Protein AF-A0A7V7UT09-F1 (afdb_monomer_lite)

Radius of gyration: 18.55 Å; chains: 1; bounding box: 39×29×49 Å

pLDDT: mean 81.2, std 7.51, range [49.78, 89.38]

Secondary structure (DSSP, 8-state):
--HHHHHHHHHHHHHHHHHHHHHHHHHHHHHHHHHHHHHHS-HHHHHHHHHHHHHHHIIIIIHHHHHHHHHHHHHHHTT--

Sequence (81 aa):
MGTWGNMIVTEINSAKTYLLLIFVAIGTVSIVIHGIKYKSGTDDEKLDAKKAIRGSVLWFMGLPFALWLATYLYTKASGIA

Foldseek 3Di:
DDPVVVVVVVVVVVVVVVVLVVLVVVLVVQLVVLVVQLVPDDPVSVVVSVVSNVVSCCVSPVVVVVVVVVVVVVCVVVVVD

Organism: NCBI:txid1071718

Structure (mmCIF, N/CA/C/O backbone):
data_AF-A0A7V7UT09-F1
#
_entry.id  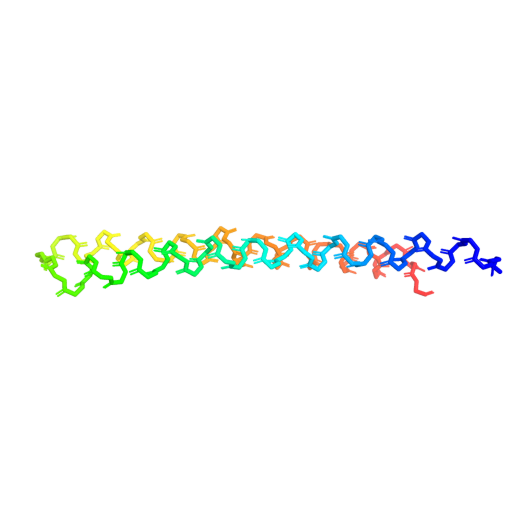 AF-A0A7V7UT09-F1
#
loop_
_atom_site.group_PDB
_atom_site.id
_atom_site.type_symbol
_atom_site.label_atom_id
_atom_site.label_alt_id
_atom_site.label_comp_id
_atom_site.label_asym_id
_atom_site.label_entity_id
_atom_site.label_seq_id
_atom_site.pdbx_PDB_ins_code
_atom_site.Cartn_x
_atom_site.Cartn_y
_atom_site.Cartn_z
_atom_site.occupancy
_atom_site.B_iso_or_equiv
_atom_site.auth_seq_id
_atom_site.auth_comp_id
_atom_site.auth_asym_id
_atom_site.auth_atom_id
_atom_site.pdbx_PDB_model_num
ATOM 1 N N . MET A 1 1 ? 19.028 -12.905 -27.242 1.00 53.62 1 MET A N 1
ATOM 2 C CA . MET A 1 1 ? 19.186 -12.507 -25.825 1.00 53.62 1 MET A CA 1
ATOM 3 C C . MET A 1 1 ? 19.545 -13.763 -25.046 1.00 53.62 1 MET A C 1
ATOM 5 O O . MET A 1 1 ? 18.763 -14.701 -25.062 1.00 53.62 1 MET A O 1
ATOM 9 N N . GLY A 1 2 ? 20.774 -13.856 -24.529 1.00 63.06 2 GLY A N 1
ATOM 10 C CA . GLY A 1 2 ? 21.289 -15.085 -23.911 1.00 63.06 2 GLY A CA 1
ATOM 11 C C . GLY A 1 2 ? 20.593 -15.426 -22.592 1.00 63.06 2 GLY A C 1
ATOM 12 O O . GLY A 1 2 ? 19.988 -14.558 -21.968 1.00 63.06 2 GLY A O 1
ATOM 13 N N . THR A 1 3 ? 20.721 -16.678 -22.154 1.00 72.88 3 THR A N 1
ATOM 14 C CA . THR A 1 3 ? 20.141 -17.262 -20.926 1.00 72.88 3 THR A CA 1
ATOM 15 C C . THR A 1 3 ? 20.301 -16.368 -19.686 1.00 72.88 3 THR A C 1
ATOM 17 O O . THR A 1 3 ? 19.396 -16.267 -18.862 1.00 72.88 3 THR A O 1
ATOM 20 N N . TRP A 1 4 ? 21.413 -15.633 -19.606 1.00 72.31 4 TRP A N 1
ATOM 21 C CA . TRP A 1 4 ? 21.710 -14.648 -18.563 1.00 72.31 4 TRP A CA 1
ATOM 22 C C . TRP A 1 4 ? 20.774 -13.432 -18.543 1.00 72.31 4 TRP A C 1
ATOM 24 O O . TRP A 1 4 ? 20.373 -12.990 -17.470 1.00 72.31 4 TRP A O 1
ATOM 34 N N . GLY A 1 5 ? 20.376 -12.912 -19.708 1.00 74.81 5 GLY A N 1
ATOM 35 C CA . GLY A 1 5 ? 19.443 -11.784 -19.795 1.00 74.81 5 GLY A CA 1
ATOM 36 C C . GLY A 1 5 ? 18.049 -12.146 -19.281 1.00 74.81 5 GLY A C 1
ATOM 37 O O . GLY A 1 5 ? 17.429 -11.361 -18.569 1.00 74.81 5 GLY A O 1
ATOM 38 N N . ASN A 1 6 ? 17.592 -13.370 -19.559 1.00 77.44 6 ASN A N 1
ATOM 39 C CA . ASN A 1 6 ? 16.301 -13.860 -19.072 1.00 77.44 6 ASN A CA 1
ATOM 40 C C . ASN A 1 6 ? 16.296 -14.092 -17.552 1.00 77.44 6 ASN A C 1
ATOM 42 O O . ASN A 1 6 ? 15.297 -13.783 -16.902 1.00 77.44 6 ASN A O 1
ATOM 46 N N . MET A 1 7 ? 17.401 -14.570 -16.962 1.00 77.75 7 MET A N 1
ATOM 47 C CA . MET A 1 7 ? 17.511 -14.690 -15.499 1.00 77.75 7 MET A CA 1
ATOM 48 C C . MET A 1 7 ? 17.418 -13.328 -14.807 1.00 77.75 7 MET A C 1
ATOM 50 O O . MET A 1 7 ? 16.629 -13.174 -13.882 1.00 77.75 7 MET A O 1
ATOM 54 N N . ILE A 1 8 ? 18.149 -12.317 -15.289 1.00 78.50 8 ILE A N 1
ATOM 55 C CA . ILE A 1 8 ? 18.148 -10.974 -14.681 1.00 78.50 8 ILE A CA 1
ATOM 56 C C . ILE A 1 8 ? 16.743 -10.356 -14.700 1.00 78.50 8 ILE A C 1
ATOM 58 O O . ILE A 1 8 ? 16.287 -9.818 -13.694 1.00 78.50 8 ILE A O 1
ATOM 62 N N . VAL A 1 9 ? 16.026 -10.462 -15.823 1.00 82.06 9 VAL A N 1
ATOM 63 C CA . VAL A 1 9 ? 14.647 -9.956 -15.929 1.00 82.06 9 VAL A CA 1
ATOM 64 C C . VAL A 1 9 ? 13.708 -10.689 -14.967 1.00 82.06 9 VAL A C 1
ATOM 66 O O . VAL A 1 9 ? 12.847 -10.060 -14.349 1.00 82.06 9 VAL A O 1
ATOM 69 N N . THR A 1 10 ? 13.889 -11.999 -14.803 1.00 81.69 10 THR A N 1
ATOM 70 C CA . THR A 1 10 ? 13.080 -12.815 -13.888 1.00 81.69 10 THR A CA 1
ATOM 71 C C . THR A 1 10 ? 13.308 -12.410 -12.433 1.00 81.69 10 THR A C 1
ATOM 73 O O . THR A 1 10 ? 12.341 -12.157 -11.719 1.00 81.69 10 THR A O 1
ATOM 76 N N . GLU A 1 11 ? 14.563 -12.249 -12.012 1.00 85.56 11 GLU A N 1
ATOM 77 C CA . GLU A 1 11 ? 14.906 -11.800 -10.655 1.00 85.56 11 GLU A CA 1
ATOM 78 C C . GLU A 1 11 ? 14.376 -10.390 -10.359 1.00 85.56 11 GLU A C 1
ATOM 80 O O . GLU A 1 11 ? 13.806 -10.142 -9.296 1.00 85.56 11 GLU A O 1
ATOM 85 N N . ILE A 1 12 ? 14.465 -9.467 -11.325 1.00 83.69 12 ILE A N 1
ATOM 86 C CA . ILE A 1 12 ? 13.897 -8.116 -11.192 1.00 83.69 12 ILE A CA 1
ATOM 87 C C . ILE A 1 12 ? 12.374 -8.173 -11.028 1.00 83.69 12 ILE A C 1
ATOM 89 O O . ILE A 1 12 ? 11.810 -7.448 -10.205 1.00 83.69 12 ILE A O 1
ATOM 93 N N . ASN A 1 13 ? 11.688 -9.018 -11.798 1.00 81.31 13 ASN A N 1
ATOM 94 C CA . ASN A 1 13 ? 10.238 -9.169 -11.691 1.00 81.31 13 ASN A CA 1
ATOM 95 C C . ASN A 1 13 ? 9.829 -9.809 -10.358 1.00 81.31 13 ASN A C 1
ATOM 97 O O . ASN A 1 13 ? 8.873 -9.345 -9.733 1.00 81.31 13 ASN A O 1
ATOM 101 N N . SER A 1 14 ? 10.580 -10.797 -9.872 1.00 82.31 14 SER A N 1
ATOM 102 C CA . SER A 1 14 ? 10.390 -11.372 -8.537 1.00 82.31 14 SER A CA 1
ATOM 103 C C . SER A 1 14 ? 10.574 -10.320 -7.441 1.00 82.31 14 SER A C 1
ATOM 105 O O . SER A 1 14 ? 9.702 -10.169 -6.586 1.00 82.31 14 SER A O 1
ATOM 107 N N . ALA A 1 15 ? 11.642 -9.520 -7.500 1.00 81.94 15 ALA A N 1
ATOM 108 C CA . ALA A 1 15 ? 11.898 -8.448 -6.538 1.00 81.94 15 ALA A CA 1
ATOM 109 C C . ALA A 1 15 ? 10.774 -7.396 -6.513 1.00 81.94 15 ALA A C 1
ATOM 111 O O . ALA A 1 15 ? 10.348 -6.973 -5.436 1.00 81.94 15 ALA A O 1
ATOM 112 N N . LYS A 1 16 ? 10.237 -7.013 -7.682 1.00 79.00 16 LYS A N 1
ATOM 113 C CA . LYS A 1 16 ? 9.068 -6.119 -7.783 1.00 79.00 16 LYS A CA 1
ATOM 114 C C . LYS A 1 16 ? 7.835 -6.715 -7.103 1.00 79.00 16 LYS A C 1
ATOM 116 O O . LYS A 1 16 ? 7.160 -6.013 -6.353 1.00 79.00 16 LYS A O 1
ATOM 121 N N . THR A 1 17 ? 7.561 -7.998 -7.334 1.00 81.62 17 THR A N 1
ATOM 122 C CA . THR A 1 17 ? 6.432 -8.705 -6.712 1.00 81.62 17 THR A CA 1
ATOM 123 C C . THR A 1 17 ? 6.564 -8.743 -5.191 1.00 81.62 17 THR A C 1
ATOM 125 O O . THR A 1 17 ? 5.604 -8.426 -4.490 1.00 81.62 17 THR A O 1
ATOM 128 N N . TYR A 1 18 ? 7.753 -9.054 -4.667 1.00 82.94 18 TYR A N 1
ATOM 129 C CA . TYR A 1 18 ? 7.998 -9.050 -3.222 1.00 82.94 18 TYR A CA 1
ATOM 130 C C . TYR A 1 18 ? 7.845 -7.657 -2.606 1.00 82.94 18 TYR A C 1
ATOM 132 O O . TYR A 1 18 ? 7.215 -7.521 -1.558 1.00 82.94 18 TYR A O 1
ATOM 140 N N . LEU A 1 19 ? 8.346 -6.612 -3.269 1.00 83.44 19 LEU A N 1
ATOM 141 C CA . LEU A 1 19 ? 8.153 -5.228 -2.828 1.00 83.44 19 LEU A CA 1
ATOM 142 C C . LEU A 1 19 ? 6.668 -4.862 -2.738 1.00 83.44 19 LEU A C 1
ATOM 144 O O . LEU A 1 19 ? 6.227 -4.343 -1.714 1.00 83.44 19 LEU A O 1
ATOM 148 N N . LEU A 1 20 ? 5.882 -5.173 -3.772 1.00 82.00 20 LEU A N 1
ATOM 149 C CA . LEU A 1 20 ? 4.438 -4.918 -3.775 1.00 82.00 20 LEU A CA 1
ATOM 150 C C . LEU A 1 20 ? 3.719 -5.680 -2.655 1.00 82.00 20 LEU A C 1
ATOM 152 O O . LEU A 1 20 ? 2.877 -5.103 -1.970 1.00 82.00 20 LEU A O 1
ATOM 156 N N . LEU A 1 21 ? 4.088 -6.941 -2.424 1.00 82.94 21 LEU A N 1
ATOM 157 C CA . LEU A 1 21 ? 3.559 -7.746 -1.321 1.00 82.94 21 LEU A CA 1
ATOM 158 C C . LEU A 1 21 ? 3.827 -7.108 0.046 1.00 82.94 21 LEU A C 1
ATOM 160 O O . LEU A 1 21 ? 2.930 -7.090 0.886 1.00 82.94 21 LEU A O 1
ATOM 164 N N . ILE A 1 22 ? 5.018 -6.543 0.262 1.00 86.00 22 ILE A N 1
ATOM 165 C CA . ILE A 1 22 ? 5.359 -5.845 1.511 1.00 86.00 22 ILE A CA 1
ATOM 166 C C . ILE A 1 22 ? 4.475 -4.606 1.700 1.00 86.00 22 ILE A C 1
ATOM 168 O O . ILE A 1 22 ? 3.910 -4.422 2.779 1.00 86.00 22 ILE A O 1
ATOM 172 N N . PHE A 1 23 ? 4.300 -3.780 0.663 1.00 83.00 23 PHE A N 1
ATOM 173 C CA . PHE A 1 23 ? 3.423 -2.604 0.741 1.00 83.00 23 PHE A CA 1
ATOM 174 C C . PHE A 1 23 ? 1.974 -2.988 1.049 1.00 83.00 23 PHE A C 1
ATOM 176 O O . PHE A 1 23 ? 1.347 -2.370 1.912 1.00 83.00 23 PHE A O 1
ATOM 183 N N . VAL A 1 24 ? 1.460 -4.035 0.397 1.00 83.81 24 VAL A N 1
ATOM 184 C CA . VAL A 1 24 ? 0.114 -4.556 0.660 1.00 83.81 24 VAL A CA 1
ATOM 185 C C . VAL A 1 24 ? 0.008 -5.072 2.092 1.00 83.81 24 VAL A C 1
ATOM 187 O O . VAL A 1 24 ? -0.924 -4.689 2.790 1.00 83.81 24 VAL A O 1
ATOM 190 N N . ALA A 1 25 ? 0.973 -5.861 2.572 1.00 86.19 25 ALA A N 1
ATOM 191 C CA . ALA A 1 25 ? 0.961 -6.400 3.930 1.00 86.19 25 ALA A CA 1
ATOM 192 C C . ALA A 1 25 ? 0.945 -5.289 4.996 1.00 86.19 25 ALA A C 1
ATOM 194 O O . ALA A 1 25 ? 0.115 -5.319 5.907 1.00 86.19 25 ALA A O 1
ATOM 195 N N . ILE A 1 26 ? 1.800 -4.269 4.856 1.00 87.88 26 ILE A N 1
ATOM 196 C CA . ILE A 1 26 ? 1.835 -3.117 5.773 1.00 87.88 26 ILE A CA 1
ATOM 197 C C . ILE A 1 26 ? 0.517 -2.332 5.707 1.00 87.88 26 ILE A C 1
ATOM 199 O O . ILE A 1 26 ? -0.036 -1.953 6.746 1.00 87.88 26 ILE A O 1
ATOM 203 N N . GLY A 1 27 ? -0.014 -2.123 4.499 1.00 86.19 27 GLY A N 1
ATOM 204 C CA . GLY A 1 27 ? -1.301 -1.468 4.284 1.00 86.19 27 GLY A CA 1
ATOM 205 C C . GLY A 1 27 ? -2.450 -2.211 4.961 1.00 86.19 27 GLY A C 1
ATOM 206 O O . GLY A 1 27 ? -3.221 -1.602 5.703 1.00 86.19 27 GLY A O 1
ATOM 207 N N . THR A 1 28 ? -2.531 -3.531 4.782 1.00 85.81 28 THR A N 1
ATOM 208 C CA . THR A 1 28 ? -3.544 -4.386 5.411 1.00 85.81 28 THR A CA 1
ATOM 209 C C . THR A 1 28 ? -3.455 -4.327 6.931 1.00 85.81 28 THR A C 1
ATOM 211 O O . THR A 1 28 ? -4.472 -4.091 7.580 1.00 85.81 28 THR A O 1
ATOM 214 N N . VAL A 1 29 ? -2.259 -4.466 7.513 1.00 89.38 29 VAL A N 1
ATOM 215 C CA . VAL A 1 29 ? -2.074 -4.380 8.973 1.00 89.38 29 VAL A CA 1
ATOM 216 C C . VAL A 1 29 ? -2.511 -3.011 9.501 1.00 89.38 29 VAL A C 1
ATOM 218 O O . VAL A 1 29 ? -3.265 -2.945 10.474 1.00 89.38 29 VAL A O 1
ATOM 221 N N . SER A 1 30 ? -2.124 -1.919 8.833 1.00 87.62 30 SER A N 1
ATOM 222 C CA . SER A 1 30 ? -2.571 -0.571 9.211 1.00 87.62 30 SER A CA 1
ATOM 223 C C . SER A 1 30 ? -4.091 -0.437 9.166 1.00 87.62 30 SER A C 1
ATOM 225 O O . SER A 1 30 ? -4.685 0.085 10.109 1.00 87.62 30 SER A O 1
ATOM 227 N N . ILE A 1 31 ? -4.743 -0.922 8.108 1.00 87.56 31 ILE A N 1
ATOM 228 C CA . ILE A 1 31 ? -6.205 -0.855 7.977 1.00 87.56 31 ILE A CA 1
ATOM 229 C C . ILE A 1 31 ? -6.885 -1.664 9.085 1.00 87.56 31 ILE A C 1
ATOM 231 O O . ILE A 1 31 ? -7.851 -1.180 9.668 1.00 87.56 31 ILE A O 1
ATOM 235 N N . VAL A 1 32 ? -6.373 -2.851 9.421 1.00 89.06 32 VAL A N 1
ATOM 236 C CA . VAL A 1 32 ? -6.924 -3.693 10.496 1.00 89.06 32 VAL A CA 1
ATOM 237 C C . VAL A 1 32 ? -6.816 -3.000 11.855 1.00 89.06 32 VAL A C 1
ATOM 239 O O . VAL A 1 32 ? -7.809 -2.939 12.577 1.00 89.06 32 VAL A O 1
ATOM 242 N N . ILE A 1 33 ? -5.660 -2.415 12.190 1.00 88.56 33 ILE A N 1
ATOM 243 C CA . ILE A 1 33 ? -5.466 -1.689 13.459 1.00 88.56 33 ILE A CA 1
ATOM 244 C C . ILE A 1 33 ? -6.468 -0.533 13.583 1.00 88.56 33 ILE A C 1
ATOM 246 O O . ILE A 1 33 ? -7.132 -0.384 14.612 1.00 88.56 33 ILE A O 1
ATOM 250 N N . HIS A 1 34 ? -6.617 0.272 12.529 1.00 87.00 34 HIS A N 1
ATOM 251 C CA . HIS A 1 34 ? -7.574 1.378 12.534 1.00 87.00 34 HIS A CA 1
ATOM 252 C C . HIS A 1 34 ? -9.028 0.890 12.483 1.00 87.00 34 HIS A C 1
ATOM 254 O O . HIS A 1 34 ? -9.894 1.508 13.092 1.00 87.00 34 HIS A O 1
ATOM 260 N N . GLY A 1 35 ? -9.308 -0.239 11.830 1.00 84.25 35 GLY A N 1
ATOM 261 C CA . GLY A 1 35 ? -10.628 -0.871 11.815 1.00 84.25 35 GLY A CA 1
ATOM 262 C C . GLY A 1 35 ? -11.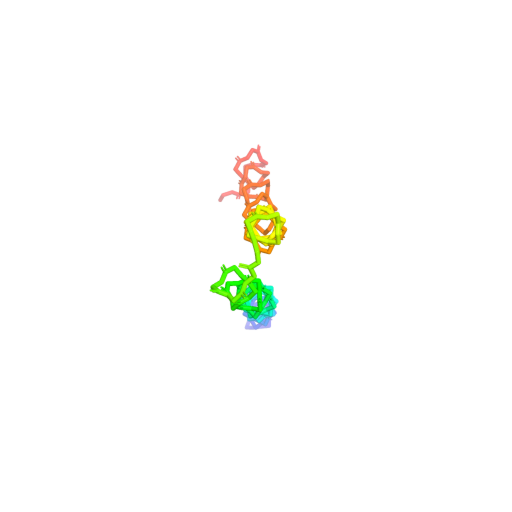059 -1.369 13.196 1.00 84.25 35 GLY A C 1
ATOM 263 O O . GLY A 1 35 ? -12.217 -1.199 13.578 1.00 84.25 35 GLY A O 1
ATOM 264 N N . ILE A 1 36 ? -10.124 -1.909 13.985 1.00 87.50 36 ILE A N 1
ATOM 265 C CA . ILE A 1 36 ? -10.370 -2.268 15.388 1.00 87.50 36 ILE A CA 1
ATOM 266 C C . ILE A 1 36 ? -10.685 -1.006 16.202 1.00 87.50 36 ILE A C 1
ATOM 268 O O . ILE A 1 36 ? -11.716 -0.975 16.872 1.00 87.50 36 ILE A O 1
ATOM 272 N N . LYS A 1 37 ? -9.873 0.057 16.073 1.00 82.62 37 LYS A N 1
ATOM 273 C CA . LYS A 1 37 ? -10.130 1.351 16.736 1.00 82.62 37 LYS A CA 1
ATOM 274 C C . LYS A 1 37 ? -11.478 1.959 16.346 1.00 82.62 37 LYS A C 1
ATOM 276 O O . LYS A 1 37 ? -12.180 2.482 17.201 1.00 82.62 37 LYS A O 1
ATOM 281 N N . TYR A 1 38 ? -11.877 1.837 15.082 1.00 84.00 38 TYR A N 1
ATOM 282 C CA . TYR A 1 38 ? -13.188 2.278 14.609 1.00 84.00 38 TYR A CA 1
ATOM 283 C C . TYR A 1 38 ? -14.336 1.516 15.290 1.00 84.00 38 TYR A C 1
ATOM 285 O O . TYR A 1 38 ? -15.382 2.083 15.591 1.00 84.00 38 TYR A O 1
ATOM 293 N N . LYS A 1 39 ? -14.164 0.219 15.562 1.00 83.81 39 LYS A N 1
ATOM 294 C CA . LYS A 1 39 ? -15.206 -0.579 16.218 1.00 83.81 39 LYS A CA 1
ATOM 295 C C . LYS A 1 39 ? -15.328 -0.273 17.716 1.00 83.81 39 LYS A C 1
ATOM 297 O O . LYS A 1 39 ? -16.429 -0.363 18.249 1.00 83.81 39 LYS A O 1
ATOM 302 N N . SER A 1 40 ? -14.220 0.045 18.385 1.00 84.00 40 SER A N 1
ATOM 303 C CA . SER A 1 40 ? -14.167 0.211 19.845 1.00 84.00 40 SER A CA 1
ATOM 304 C C . SER A 1 40 ? -14.196 1.661 20.336 1.00 84.00 40 SER A C 1
ATOM 306 O O . SER A 1 40 ? -14.362 1.871 21.532 1.00 84.00 40 SER A O 1
ATOM 308 N N . GLY A 1 41 ? -13.972 2.637 19.456 1.00 80.00 41 GLY A N 1
ATOM 309 C CA . GLY A 1 41 ? -13.807 4.039 19.831 1.00 80.00 41 GLY A CA 1
ATOM 310 C C . GLY A 1 41 ? -15.110 4.827 19.963 1.00 80.00 41 GLY A C 1
ATOM 311 O O . GLY A 1 41 ? -16.184 4.408 19.521 1.00 80.00 41 GLY A O 1
ATOM 312 N N . THR A 1 42 ? -14.986 6.009 20.548 1.00 86.06 42 THR A N 1
ATOM 313 C CA . THR A 1 42 ? -15.992 7.079 20.542 1.00 86.06 42 THR A CA 1
ATOM 314 C C . THR A 1 42 ? -16.186 7.651 19.130 1.00 86.06 42 THR A C 1
ATOM 316 O O . THR A 1 42 ? -15.425 7.345 18.210 1.00 86.06 42 THR A O 1
ATOM 319 N N . ASP A 1 43 ? -17.226 8.458 18.908 1.00 85.19 43 ASP A N 1
ATOM 320 C CA . ASP A 1 43 ? -17.549 8.942 17.557 1.00 85.19 43 ASP A CA 1
ATOM 321 C C . ASP A 1 43 ? -16.450 9.826 16.938 1.00 85.19 43 ASP A C 1
ATOM 323 O O . ASP A 1 43 ? -16.234 9.761 15.724 1.00 85.19 43 ASP A O 1
ATOM 327 N N . ASP A 1 44 ? -15.676 10.541 17.758 1.00 84.81 44 ASP A N 1
ATOM 328 C CA . ASP A 1 44 ? -14.497 11.289 17.305 1.00 84.81 44 ASP A CA 1
ATOM 329 C C . ASP A 1 44 ? -13.356 10.347 16.881 1.00 84.81 44 ASP A C 1
ATOM 331 O O . ASP A 1 44 ? -12.799 10.477 15.787 1.00 84.81 44 ASP A O 1
ATOM 335 N N . GLU A 1 45 ? -13.069 9.315 17.679 1.00 82.50 45 GLU A N 1
ATOM 336 C CA . GLU A 1 45 ? -12.038 8.314 17.366 1.00 82.50 45 GLU A CA 1
ATOM 337 C C . GLU A 1 45 ? -12.382 7.503 16.110 1.00 82.50 45 GLU A C 1
ATOM 339 O O . GLU A 1 45 ? -11.498 7.129 15.332 1.00 82.50 45 GLU A O 1
ATOM 344 N N . LYS A 1 46 ? -13.673 7.261 15.864 1.00 85.31 46 LYS A N 1
ATOM 345 C CA . LYS A 1 46 ? -14.169 6.649 14.624 1.00 85.31 46 LYS A CA 1
ATOM 346 C C . LYS A 1 46 ? -13.886 7.519 13.407 1.00 85.31 46 LYS A C 1
ATOM 348 O O . LYS A 1 46 ? -13.513 7.005 12.348 1.00 85.31 46 LYS A O 1
ATOM 353 N N . LEU A 1 47 ? -14.082 8.827 13.525 1.00 87.06 47 LEU A N 1
ATOM 354 C CA . LEU A 1 47 ? -13.866 9.771 12.432 1.00 87.06 47 LEU A CA 1
ATOM 355 C C . LEU A 1 47 ? -12.382 9.840 12.055 1.00 87.06 47 LEU A C 1
ATOM 357 O O . LEU A 1 47 ? -12.040 9.787 10.866 1.00 87.06 47 LEU A O 1
ATOM 361 N N . ASP A 1 48 ? -11.507 9.847 13.056 1.00 86.44 48 ASP A N 1
ATOM 362 C CA . ASP A 1 48 ? -10.059 9.817 12.858 1.00 86.44 48 ASP A CA 1
ATOM 363 C C . ASP A 1 48 ? -9.569 8.469 12.327 1.00 86.44 48 ASP A C 1
ATOM 365 O O . ASP A 1 48 ? -8.804 8.430 11.358 1.00 86.44 48 ASP A O 1
ATOM 369 N N . ALA A 1 49 ? -10.081 7.350 12.846 1.00 85.88 49 ALA A N 1
ATOM 370 C CA . ALA A 1 49 ? -9.781 6.023 12.314 1.00 85.88 49 ALA A CA 1
ATOM 371 C C . ALA A 1 49 ? -10.203 5.888 10.842 1.00 85.88 49 ALA A C 1
ATOM 373 O O . ALA A 1 49 ? -9.459 5.343 10.027 1.00 85.88 49 ALA A O 1
ATOM 374 N N . LYS A 1 50 ? -11.358 6.445 10.456 1.00 85.94 50 LYS A N 1
ATOM 375 C CA . LYS A 1 50 ? -11.822 6.452 9.061 1.00 85.94 50 LYS A CA 1
ATOM 376 C C . LYS A 1 50 ? -10.893 7.259 8.149 1.00 85.94 50 LYS A C 1
ATOM 378 O O . LYS A 1 50 ? -10.583 6.807 7.043 1.00 85.94 50 LYS A O 1
ATOM 383 N N . LYS A 1 51 ? -10.432 8.435 8.592 1.00 88.19 51 LYS A N 1
ATOM 384 C CA . LYS A 1 51 ? -9.436 9.232 7.851 1.00 88.19 51 LYS A CA 1
ATOM 385 C C . LYS A 1 51 ? -8.119 8.470 7.711 1.00 88.19 51 LYS A C 1
ATOM 387 O O . LYS A 1 51 ? -7.566 8.430 6.613 1.00 88.19 51 LYS A O 1
ATOM 392 N N . ALA A 1 52 ? -7.666 7.820 8.780 1.00 85.38 52 ALA A N 1
ATOM 393 C CA . ALA A 1 52 ? -6.444 7.028 8.780 1.00 85.38 52 ALA A CA 1
ATOM 394 C C . ALA A 1 52 ? -6.530 5.823 7.830 1.00 85.38 52 ALA A C 1
ATOM 396 O O . ALA A 1 52 ? -5.625 5.642 7.023 1.00 85.38 52 ALA A O 1
ATOM 397 N N . ILE A 1 53 ? -7.643 5.075 7.821 1.00 86.94 53 ILE A N 1
ATOM 398 C CA . ILE A 1 53 ? -7.883 3.977 6.863 1.00 86.94 53 ILE A CA 1
ATOM 399 C C . ILE A 1 53 ? -7.792 4.489 5.424 1.00 86.94 53 ILE A C 1
ATOM 401 O O . ILE A 1 53 ? -7.102 3.898 4.594 1.00 86.94 53 ILE A O 1
ATOM 405 N N . ARG A 1 54 ? -8.458 5.611 5.122 1.00 85.75 54 ARG A N 1
ATOM 406 C CA . ARG A 1 54 ? -8.415 6.213 3.782 1.00 85.75 54 ARG A CA 1
ATOM 407 C C . ARG A 1 54 ? -6.995 6.639 3.404 1.00 85.75 54 ARG A C 1
ATOM 409 O O . ARG A 1 54 ? -6.585 6.416 2.268 1.00 85.75 54 ARG A O 1
ATOM 416 N N . GLY A 1 55 ? -6.249 7.205 4.351 1.00 87.12 55 GLY A N 1
ATOM 417 C CA . GLY A 1 55 ? -4.836 7.539 4.191 1.00 87.12 55 GLY A CA 1
ATOM 418 C C . GLY A 1 55 ? -3.98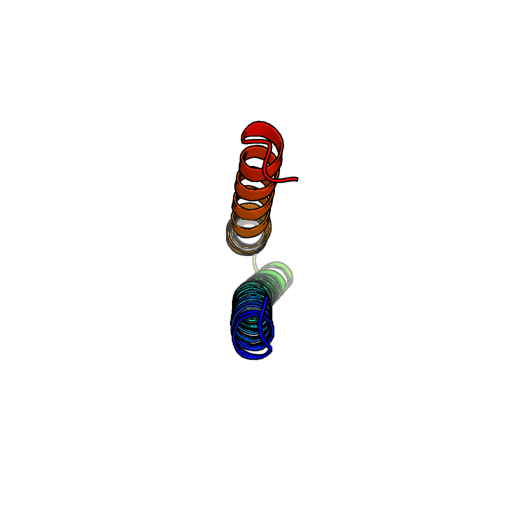4 6.305 3.903 1.00 87.12 55 GLY A C 1
ATOM 419 O O . GLY A 1 55 ? -3.233 6.306 2.933 1.00 87.12 55 GLY A O 1
ATOM 420 N N . SER A 1 56 ? -4.142 5.227 4.673 1.00 84.75 56 SER A N 1
ATOM 421 C CA . SER A 1 56 ? -3.426 3.967 4.454 1.00 84.75 56 SER A CA 1
ATOM 422 C C . SER A 1 56 ? -3.708 3.390 3.067 1.00 84.75 56 SER A C 1
ATOM 424 O O . SER A 1 56 ? -2.774 3.025 2.363 1.00 84.75 56 SER A O 1
ATOM 426 N N . VAL A 1 57 ? -4.964 3.372 2.614 1.00 82.88 57 VAL A N 1
ATOM 427 C CA . VAL A 1 57 ? -5.291 2.929 1.247 1.00 82.88 57 VAL A CA 1
ATOM 428 C C . VAL A 1 57 ? -4.595 3.809 0.202 1.00 82.88 57 VAL A C 1
ATOM 430 O O . VAL A 1 57 ? -4.019 3.298 -0.757 1.00 82.88 57 VAL A O 1
ATOM 433 N N . LEU A 1 58 ? -4.583 5.129 0.392 1.00 85.12 58 LEU A N 1
ATOM 434 C CA . LEU A 1 58 ? -3.944 6.047 -0.550 1.00 85.12 58 LEU A CA 1
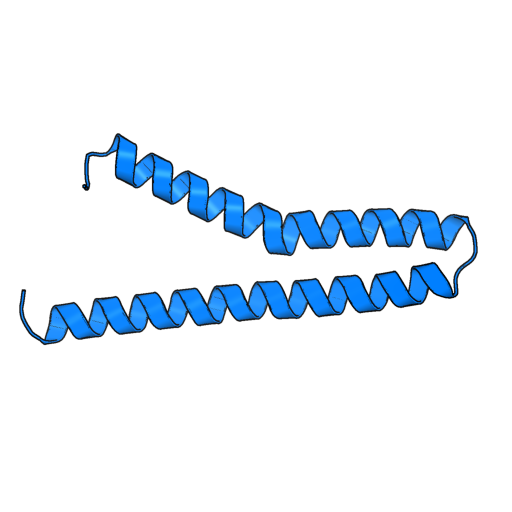ATOM 435 C C . LEU A 1 58 ? -2.421 5.838 -0.624 1.00 85.12 58 LEU A C 1
ATOM 437 O O . LEU A 1 58 ? -1.861 5.759 -1.716 1.00 85.12 58 LEU A O 1
ATOM 441 N N . TRP A 1 59 ? -1.761 5.703 0.525 1.00 82.44 59 TRP A N 1
ATOM 442 C CA . TRP A 1 59 ? -0.309 5.541 0.612 1.00 82.44 59 TRP A CA 1
ATOM 443 C C . TRP A 1 59 ? 0.162 4.151 0.180 1.00 82.44 59 TRP A C 1
ATOM 445 O O . TRP A 1 59 ? 1.141 4.041 -0.553 1.00 82.44 59 TRP A O 1
ATOM 455 N N . PHE A 1 60 ? -0.537 3.094 0.593 1.00 81.88 60 PHE A N 1
ATOM 456 C CA . PHE A 1 60 ? -0.098 1.713 0.368 1.00 81.88 60 PHE A CA 1
ATOM 457 C C . PHE A 1 60 ? -0.671 1.079 -0.903 1.00 81.88 60 PHE A C 1
ATOM 459 O O . PHE A 1 60 ? -0.113 0.097 -1.380 1.00 81.88 60 PHE A O 1
ATOM 466 N N . MET A 1 61 ? -1.747 1.625 -1.479 1.00 78.19 61 MET A N 1
ATOM 467 C CA . MET A 1 61 ? -2.330 1.125 -2.735 1.00 78.19 61 MET A CA 1
ATOM 468 C C . MET A 1 61 ? -2.335 2.186 -3.838 1.00 78.19 61 MET A C 1
ATOM 470 O O . MET A 1 61 ? -2.001 1.884 -4.982 1.00 78.19 61 MET A O 1
ATOM 474 N N . GLY A 1 62 ? -2.659 3.438 -3.502 1.00 81.12 62 GLY A N 1
ATOM 475 C CA . GLY A 1 62 ? -2.704 4.536 -4.472 1.00 81.12 62 GLY A CA 1
ATOM 476 C C . GLY A 1 62 ? -1.329 4.910 -5.032 1.00 81.12 62 GLY A C 1
ATOM 477 O O . GLY A 1 62 ? -1.184 5.072 -6.240 1.00 81.12 62 GLY A O 1
ATOM 478 N N . LEU A 1 63 ? -0.308 5.000 -4.180 1.00 81.31 63 LEU A N 1
ATOM 479 C CA . LEU A 1 63 ? 1.053 5.373 -4.584 1.00 81.31 63 LEU A CA 1
ATOM 480 C C . LEU A 1 63 ? 1.723 4.320 -5.488 1.00 81.31 63 LEU A C 1
ATOM 482 O O . LEU A 1 63 ? 2.224 4.694 -6.551 1.00 81.31 63 LEU A O 1
ATOM 486 N N . PRO A 1 64 ? 1.668 3.010 -5.166 1.00 80.44 64 PRO A N 1
ATOM 487 C CA . PRO A 1 64 ? 2.131 1.968 -6.082 1.00 80.44 64 PRO A CA 1
ATOM 488 C C . PRO A 1 64 ? 1.373 1.963 -7.414 1.00 80.44 64 PRO A C 1
ATOM 490 O O . PRO A 1 64 ? 1.992 1.810 -8.466 1.00 80.44 64 PRO A O 1
ATOM 493 N N . PHE A 1 65 ? 0.054 2.186 -7.395 1.00 80.69 65 PHE A N 1
ATOM 494 C CA . PHE A 1 65 ? -0.747 2.285 -8.617 1.00 80.69 65 PHE A CA 1
ATOM 495 C C . PHE A 1 65 ? -0.354 3.496 -9.471 1.00 80.69 65 PHE A C 1
ATOM 497 O O . PHE A 1 65 ? -0.217 3.371 -10.685 1.00 80.69 65 PHE A O 1
ATOM 504 N N . ALA A 1 66 ? -0.116 4.655 -8.854 1.00 82.31 66 ALA A N 1
ATOM 505 C CA . ALA A 1 66 ? 0.331 5.855 -9.553 1.00 82.31 66 ALA A CA 1
ATOM 506 C C . ALA A 1 66 ? 1.715 5.663 -10.191 1.00 82.31 66 ALA A C 1
ATOM 508 O O . ALA A 1 66 ? 1.916 6.047 -11.342 1.00 82.31 66 ALA A O 1
ATOM 509 N N . LEU A 1 67 ? 2.652 5.021 -9.484 1.00 81.56 67 LEU A N 1
ATOM 510 C CA . LEU A 1 67 ? 3.972 4.678 -10.025 1.00 81.56 67 LEU A CA 1
ATOM 511 C C . LEU A 1 67 ? 3.874 3.684 -11.186 1.00 81.56 67 LEU A C 1
ATOM 513 O O . LEU A 1 67 ? 4.551 3.856 -12.203 1.00 81.56 67 LEU A O 1
ATOM 517 N N . TRP A 1 68 ? 3.012 2.672 -11.064 1.00 83.56 68 TRP A N 1
ATOM 518 C CA . TRP A 1 68 ? 2.736 1.724 -12.143 1.00 83.56 68 TRP A CA 1
ATOM 519 C C . TRP A 1 68 ? 2.123 2.416 -13.366 1.00 83.56 68 TRP A C 1
ATOM 521 O O . TRP A 1 68 ? 2.572 2.207 -14.489 1.00 83.56 68 TRP A O 1
ATOM 531 N N . LEU A 1 69 ? 1.144 3.297 -13.161 1.00 81.31 69 LEU A N 1
ATOM 532 C CA . LEU A 1 69 ? 0.507 4.043 -14.242 1.00 81.31 69 LEU A CA 1
ATOM 533 C C . LEU A 1 69 ? 1.496 4.997 -14.926 1.00 81.31 69 LEU A C 1
ATOM 535 O O . LEU A 1 69 ? 1.528 5.070 -16.152 1.00 81.31 69 LEU A O 1
ATOM 539 N N . ALA A 1 70 ? 2.328 5.697 -14.152 1.00 81.38 70 ALA A N 1
ATOM 540 C CA . ALA A 1 70 ? 3.358 6.588 -14.679 1.00 81.38 70 ALA A CA 1
ATOM 541 C C . ALA A 1 70 ? 4.388 5.826 -15.523 1.00 81.38 70 ALA A C 1
ATOM 543 O O . ALA A 1 70 ? 4.722 6.259 -16.624 1.00 81.38 70 ALA A O 1
ATOM 544 N N . THR A 1 71 ? 4.848 4.665 -15.045 1.00 80.62 71 THR A N 1
ATOM 545 C CA . THR A 1 71 ? 5.756 3.8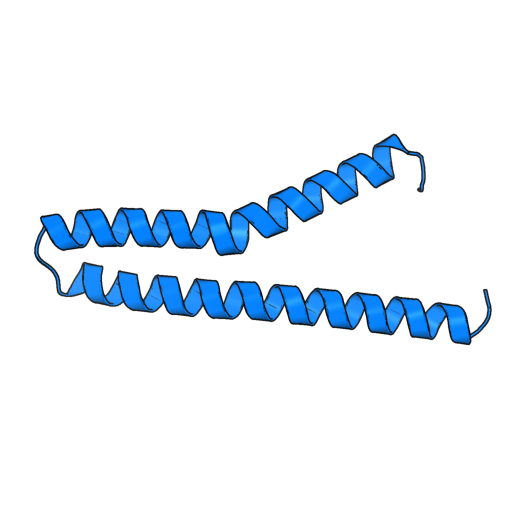05 -15.819 1.00 80.62 71 THR A CA 1
ATOM 546 C C . THR A 1 71 ? 5.081 3.245 -17.067 1.00 80.62 71 THR A C 1
ATOM 548 O O . THR A 1 71 ? 5.672 3.312 -18.139 1.00 80.62 71 THR A O 1
ATOM 551 N N . TYR A 1 72 ? 3.829 2.791 -16.979 1.00 78.69 72 TYR A N 1
ATOM 552 C CA . TYR A 1 72 ? 3.060 2.324 -18.136 1.00 78.69 72 TYR A CA 1
ATOM 553 C C . TYR A 1 72 ? 2.909 3.409 -19.213 1.00 78.69 72 TYR A C 1
ATOM 555 O O . TYR A 1 72 ? 3.177 3.162 -20.390 1.00 78.69 72 TYR A O 1
ATOM 563 N N . LEU A 1 73 ? 2.512 4.623 -18.820 1.00 84.31 73 LEU A N 1
ATOM 564 C CA . LEU A 1 73 ? 2.376 5.754 -19.737 1.00 84.31 73 LEU A CA 1
ATOM 565 C C . LEU A 1 73 ? 3.722 6.156 -20.337 1.00 84.31 73 LEU A C 1
ATOM 567 O O . LEU A 1 73 ? 3.781 6.418 -21.534 1.00 84.31 73 LEU A O 1
ATOM 571 N N . TYR A 1 74 ? 4.798 6.160 -19.546 1.00 79.12 74 TYR A N 1
ATOM 572 C CA . TYR A 1 74 ? 6.147 6.428 -20.040 1.00 79.12 74 TYR A CA 1
ATOM 573 C C . TYR A 1 74 ? 6.586 5.395 -21.082 1.00 79.12 74 TYR A C 1
ATOM 575 O O . TYR A 1 74 ? 7.023 5.772 -22.166 1.00 79.12 74 TYR A O 1
ATOM 583 N N . THR A 1 75 ? 6.422 4.099 -20.808 1.00 79.94 75 THR A N 1
ATOM 584 C CA . THR A 1 75 ? 6.744 3.018 -21.753 1.00 79.94 75 THR A CA 1
ATOM 585 C C . THR A 1 75 ? 5.931 3.146 -23.044 1.00 79.94 75 THR A C 1
ATOM 587 O O . THR A 1 75 ? 6.483 3.062 -24.138 1.00 79.94 75 THR A O 1
ATOM 590 N N . LYS A 1 76 ? 4.632 3.454 -22.933 1.00 76.06 76 LYS A N 1
ATOM 591 C CA . LYS A 1 76 ? 3.749 3.648 -24.092 1.00 76.06 76 LYS A CA 1
ATOM 592 C C . LYS A 1 76 ? 4.087 4.908 -24.899 1.00 76.06 76 LYS A C 1
ATOM 594 O O . LYS A 1 76 ? 4.036 4.873 -26.122 1.00 76.06 76 LYS A O 1
ATOM 599 N N . ALA A 1 77 ? 4.431 6.011 -24.234 1.00 75.50 77 ALA A N 1
ATOM 600 C CA . ALA A 1 77 ? 4.777 7.280 -24.877 1.00 75.50 77 ALA A CA 1
ATOM 601 C C . ALA A 1 77 ? 6.182 7.272 -25.498 1.00 75.50 77 ALA A C 1
ATOM 603 O O . ALA A 1 77 ? 6.407 7.927 -26.510 1.00 75.50 77 ALA A O 1
ATOM 604 N N . SER A 1 78 ? 7.119 6.519 -24.918 1.00 72.44 78 SER A N 1
ATOM 605 C CA . SER A 1 78 ? 8.488 6.366 -25.433 1.00 72.44 78 SER A CA 1
ATOM 606 C C . SER A 1 78 ? 8.597 5.397 -26.615 1.00 72.44 78 SER A C 1
ATOM 608 O O . SER A 1 78 ? 9.677 5.267 -27.185 1.00 72.44 78 SER A O 1
ATOM 610 N N . GLY A 1 79 ? 7.505 4.726 -27.005 1.00 57.31 79 GLY A N 1
ATOM 611 C CA . GLY A 1 79 ? 7.510 3.763 -28.109 1.00 57.31 79 GLY A CA 1
ATOM 612 C C . GLY A 1 79 ? 8.306 2.489 -27.809 1.00 57.31 79 GLY A C 1
ATOM 613 O O . GLY A 1 79 ? 8.615 1.741 -28.731 1.00 57.31 79 GLY A O 1
ATOM 614 N N . ILE A 1 80 ? 8.632 2.236 -26.536 1.00 56.81 80 ILE A N 1
ATOM 615 C CA . ILE A 1 80 ? 9.221 0.978 -26.067 1.00 56.81 80 ILE A CA 1
ATOM 616 C C . ILE A 1 80 ? 8.068 -0.032 -25.955 1.00 56.81 80 ILE A C 1
AT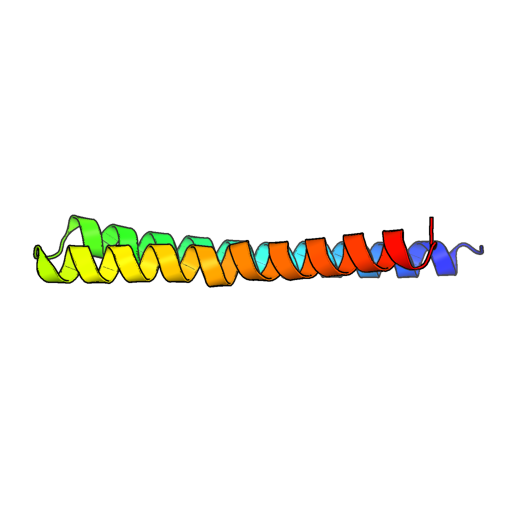OM 618 O O . ILE A 1 80 ? 7.587 -0.333 -24.865 1.00 56.81 80 ILE A O 1
ATOM 622 N N . ALA A 1 81 ? 7.554 -0.473 -27.100 1.00 49.78 81 ALA A N 1
ATOM 623 C CA . ALA A 1 81 ? 6.590 -1.560 -27.230 1.00 49.78 81 ALA A CA 1
ATOM 624 C C . ALA A 1 81 ? 7.214 -2.685 -28.057 1.00 49.78 81 ALA A C 1
ATOM 626 O O . ALA A 1 81 ? 7.889 -2.363 -29.061 1.00 49.78 81 ALA A O 1
#